Protein AF-A0A9P6B4P7-F1 (afdb_monomer_lite)

InterPro domains:
  IPR049326 Rhodopsin domain, fungi [PF20684] (3-136)
  IPR052337 Satratoxin biosynthesis SC1 cluster protein 4-like [PTHR33048] (4-142)

Foldseek 3Di:
DVVVVVVVLVVVVVVVVVVLVVLQCCQCVVDVPLVPDPFNDRCPDPVSVVVVLVVLVVSLVCVLVVCVVVCVPDPDDPLVVLLSVLSSQLSVVLSVLSVVLVVCCVPPTDPSNVVSVVVSVVSNVCSVCRSVVVSVVVVV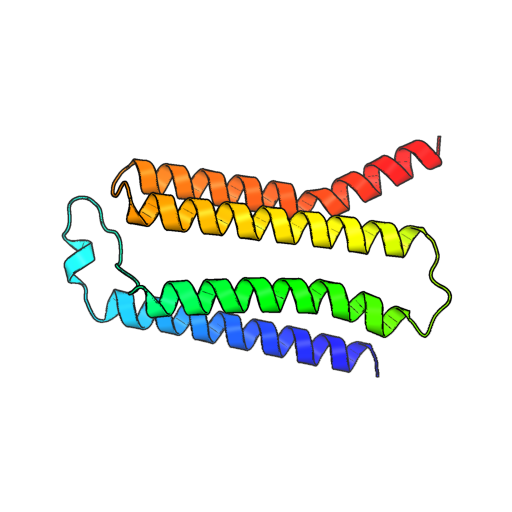VVVD

Sequence (144 aa):
ATRNFIRCIAAFFIVIMCVLLAQKVWVCEGNTAWKLEPSPTCHLGLQVAVTELVTDIVSDTILVLLPIFFLWGSRLRAGQKRRVYAIFSASCITTIVSIVQDWLILAAGGLREVTASMVEVSVSVIVANLPFLVSTVYRFFRKN

pLDDT: mean 72.01, std 8.17, range [47.0, 88.0]

Structure (mmCIF, N/CA/C/O backbone):
data_AF-A0A9P6B4P7-F1
#
_entry.id   AF-A0A9P6B4P7-F1
#
loop_
_atom_site.group_PDB
_atom_site.id
_atom_site.type_symbol
_atom_site.label_atom_id
_atom_site.label_alt_id
_atom_site.label_comp_id
_atom_site.label_asym_id
_atom_site.label_entity_id
_atom_site.label_seq_id
_atom_site.pdbx_PDB_ins_code
_atom_site.Cartn_x
_atom_site.Cartn_y
_atom_site.Cartn_z
_atom_site.occupancy
_atom_site.B_iso_or_equiv
_atom_site.auth_seq_id
_atom_site.auth_comp_id
_atom_site.auth_asym_id
_atom_site.a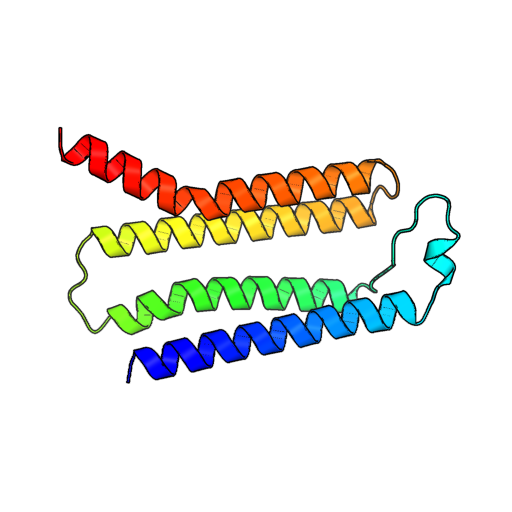uth_atom_id
_atom_site.pdbx_PDB_model_num
ATOM 1 N N . ALA A 1 1 ? -22.782 -15.906 9.188 1.00 53.97 1 ALA A N 1
ATOM 2 C CA . ALA A 1 1 ? -22.587 -15.168 7.921 1.00 53.97 1 ALA A CA 1
ATOM 3 C C . ALA A 1 1 ? -21.235 -14.440 7.864 1.00 53.97 1 ALA A C 1
ATOM 5 O O . ALA A 1 1 ? -20.457 -14.696 6.955 1.00 53.97 1 ALA A O 1
ATOM 6 N N . THR A 1 2 ? -20.897 -13.618 8.863 1.00 63.41 2 THR A N 1
ATOM 7 C CA . THR A 1 2 ? -19.726 -12.713 8.863 1.00 63.41 2 THR A CA 1
ATOM 8 C C . THR A 1 2 ? -18.368 -13.374 8.600 1.00 63.41 2 THR A C 1
ATOM 10 O O . THR A 1 2 ? -17.585 -12.873 7.803 1.00 63.41 2 THR A O 1
ATOM 13 N N . ARG A 1 3 ? -18.078 -14.524 9.228 1.00 70.44 3 ARG A N 1
ATOM 14 C CA . ARG A 1 3 ? -16.778 -15.213 9.073 1.00 70.44 3 ARG A CA 1
ATOM 15 C C . ARG A 1 3 ? -16.563 -15.803 7.677 1.00 70.44 3 ARG A C 1
ATOM 17 O O . ARG A 1 3 ? -15.430 -15.827 7.209 1.00 70.44 3 ARG A O 1
ATOM 24 N N . ASN A 1 4 ? -17.627 -16.273 7.027 1.00 76.12 4 ASN A N 1
ATOM 25 C CA . ASN A 1 4 ? -17.535 -16.860 5.689 1.00 76.12 4 ASN A CA 1
ATOM 26 C C . ASN A 1 4 ? -17.349 -15.764 4.635 1.00 76.12 4 ASN A C 1
ATOM 28 O O . ASN A 1 4 ? -16.519 -15.916 3.752 1.00 76.12 4 ASN A O 1
ATOM 32 N N . PHE A 1 5 ? -18.027 -14.626 4.798 1.00 75.44 5 PHE A N 1
ATOM 33 C CA . PHE A 1 5 ? -17.872 -13.466 3.920 1.00 75.44 5 PHE A CA 1
ATOM 34 C C . PHE A 1 5 ? -16.447 -12.889 3.951 1.00 75.44 5 PHE A C 1
ATOM 36 O O . PHE A 1 5 ? -15.833 -12.710 2.904 1.00 75.44 5 PHE A O 1
ATOM 43 N N . ILE A 1 6 ? -15.875 -12.702 5.148 1.00 76.56 6 ILE A N 1
ATOM 44 C CA . ILE A 1 6 ? -14.482 -12.242 5.299 1.00 76.56 6 ILE A CA 1
ATOM 45 C C . ILE A 1 6 ? -13.501 -13.241 4.671 1.00 76.56 6 ILE A C 1
ATOM 47 O O . ILE A 1 6 ? -12.543 -12.830 4.025 1.00 76.56 6 ILE A O 1
ATOM 51 N N . ARG A 1 7 ? -13.748 -14.553 4.811 1.00 78.44 7 ARG A N 1
ATOM 52 C CA . ARG A 1 7 ? -12.937 -15.585 4.146 1.00 78.44 7 ARG A CA 1
ATOM 53 C C . ARG A 1 7 ? -13.028 -15.516 2.625 1.00 78.44 7 ARG A C 1
ATOM 55 O O . ARG A 1 7 ? -11.997 -15.649 1.983 1.00 78.44 7 ARG A O 1
ATOM 62 N N . CYS A 1 8 ? -14.214 -15.299 2.058 1.00 83.50 8 CYS A N 1
ATOM 63 C CA . CYS A 1 8 ? -14.379 -15.147 0.611 1.00 83.50 8 CYS A CA 1
ATOM 64 C C . CYS A 1 8 ? -13.614 -13.931 0.082 1.00 83.50 8 CYS A C 1
ATOM 66 O O . CYS A 1 8 ? -12.927 -14.041 -0.925 1.00 83.50 8 CYS A O 1
ATOM 68 N N . ILE A 1 9 ? -13.677 -12.800 0.786 1.00 80.69 9 ILE A N 1
ATOM 69 C CA . ILE A 1 9 ? -12.935 -11.589 0.415 1.00 80.69 9 ILE A CA 1
ATOM 70 C C . ILE A 1 9 ? -11.427 -11.809 0.532 1.00 80.69 9 ILE A C 1
ATOM 72 O O . ILE A 1 9 ? -10.689 -11.474 -0.385 1.00 80.69 9 ILE A O 1
ATOM 76 N N . ALA A 1 10 ? -10.966 -12.418 1.626 1.00 79.81 10 ALA A N 1
ATOM 77 C CA . ALA A 1 10 ? -9.553 -12.743 1.794 1.00 79.81 10 ALA A CA 1
ATOM 78 C C . ALA A 1 10 ? -9.060 -13.696 0.693 1.00 79.81 10 ALA A C 1
ATOM 80 O O . ALA A 1 10 ? -7.994 -13.479 0.129 1.00 79.81 10 ALA A O 1
ATOM 81 N N . ALA A 1 11 ? -9.848 -14.718 0.345 1.00 85.69 11 ALA A N 1
ATOM 82 C CA . ALA A 1 11 ? -9.527 -15.629 -0.748 1.00 85.69 11 ALA A CA 1
ATOM 83 C C . ALA A 1 11 ? -9.475 -14.901 -2.100 1.00 85.69 11 ALA A C 1
ATOM 85 O O . ALA A 1 11 ? -8.550 -15.126 -2.869 1.00 85.69 11 ALA A O 1
ATOM 86 N N . PHE A 1 12 ? -10.420 -13.996 -2.366 1.00 85.50 12 PHE A N 1
ATOM 87 C CA . PHE A 1 12 ? -10.427 -13.174 -3.575 1.00 85.50 12 PHE A CA 1
ATOM 88 C C . PHE A 1 12 ? -9.172 -12.298 -3.683 1.00 85.50 12 PHE A C 1
ATOM 90 O O . PHE A 1 12 ? -8.525 -12.287 -4.727 1.00 85.50 12 PHE A O 1
ATOM 97 N N . PHE A 1 13 ? -8.768 -11.647 -2.589 1.00 79.94 13 PHE A N 1
ATOM 98 C CA . PHE A 1 13 ? -7.519 -10.884 -2.533 1.00 79.94 13 PHE A CA 1
ATOM 99 C C . PHE A 1 13 ? -6.288 -11.745 -2.797 1.00 79.94 13 PHE A C 1
ATOM 101 O O . PHE A 1 13 ? -5.438 -11.364 -3.595 1.00 79.94 13 PHE A O 1
ATOM 108 N N . ILE A 1 14 ? -6.205 -12.920 -2.168 1.00 83.44 14 ILE A N 1
ATOM 109 C CA . ILE A 1 14 ? -5.094 -13.854 -2.385 1.00 83.44 14 ILE A CA 1
ATOM 110 C C . ILE A 1 14 ? -5.028 -14.273 -3.857 1.00 83.44 14 ILE A C 1
ATOM 112 O O . ILE A 1 14 ? -3.947 -14.281 -4.437 1.00 83.44 14 ILE A O 1
ATOM 116 N N . VAL A 1 15 ? -6.170 -14.569 -4.481 1.00 88.00 15 VAL A N 1
ATOM 117 C CA . VAL A 1 15 ? -6.222 -14.935 -5.903 1.00 88.00 15 VAL A CA 1
ATOM 118 C C . VAL A 1 15 ? -5.731 -13.788 -6.786 1.00 88.00 15 VAL A C 1
ATOM 120 O O . VAL A 1 15 ? -4.886 -14.024 -7.645 1.00 88.00 15 VAL A O 1
ATOM 123 N N . ILE A 1 16 ? -6.197 -12.554 -6.559 1.00 83.38 16 ILE A N 1
ATOM 124 C CA . ILE A 1 16 ? -5.729 -11.375 -7.307 1.00 83.38 16 ILE A CA 1
ATOM 125 C C . ILE A 1 16 ? -4.215 -11.205 -7.167 1.00 83.38 16 ILE A C 1
ATOM 127 O O . ILE A 1 16 ? -3.525 -11.029 -8.168 1.00 83.38 16 ILE A O 1
ATOM 131 N N . MET A 1 17 ? -3.689 -11.321 -5.947 1.00 81.75 17 MET A N 1
ATOM 132 C CA . MET A 1 17 ? -2.253 -11.218 -5.678 1.00 81.75 17 MET A CA 1
ATOM 133 C C . MET A 1 17 ? -1.458 -12.286 -6.432 1.00 81.75 17 MET A C 1
ATOM 135 O O . MET A 1 17 ? -0.460 -11.976 -7.079 1.00 81.75 17 MET A O 1
ATOM 139 N N . CYS A 1 18 ? -1.917 -13.540 -6.409 1.00 85.38 18 CYS A N 1
ATOM 140 C CA . CYS A 1 18 ? -1.281 -14.621 -7.157 1.00 85.38 18 CYS A CA 1
ATOM 141 C C . CYS A 1 18 ? -1.296 -14.369 -8.671 1.00 85.38 18 CYS A C 1
ATOM 143 O O . CYS A 1 18 ? -0.298 -14.640 -9.334 1.00 85.38 18 CYS A O 1
ATOM 145 N N . VAL A 1 19 ? -2.395 -13.840 -9.217 1.00 86.31 19 VAL A N 1
ATOM 146 C CA . VAL A 1 19 ? -2.504 -13.514 -10.648 1.00 86.31 19 VAL A CA 1
ATOM 147 C C . VAL A 1 19 ? -1.546 -12.386 -11.031 1.00 86.31 19 VAL A C 1
ATOM 149 O O . VAL A 1 19 ? -0.820 -12.531 -12.012 1.00 86.31 19 VAL A O 1
ATOM 152 N N . LEU A 1 20 ? -1.487 -11.304 -10.249 1.00 79.50 20 LEU A N 1
ATOM 153 C CA . LEU A 1 20 ? -0.574 -10.183 -10.500 1.00 79.50 20 LEU A CA 1
ATOM 154 C C . LEU A 1 20 ? 0.893 -10.628 -10.434 1.00 79.50 20 LEU A C 1
ATOM 156 O O . LEU A 1 20 ? 1.675 -10.318 -11.332 1.00 79.50 20 LEU A O 1
ATOM 160 N N . LEU A 1 21 ? 1.257 -11.426 -9.426 1.00 80.31 21 LEU A N 1
ATOM 161 C CA . LEU A 1 21 ? 2.598 -12.007 -9.315 1.00 80.31 21 LEU A CA 1
ATOM 162 C C . LEU A 1 21 ? 2.929 -12.906 -10.508 1.00 80.31 21 LEU A C 1
ATOM 164 O O . LEU A 1 21 ? 4.015 -12.799 -11.075 1.00 80.31 21 LEU A O 1
ATOM 168 N N . ALA A 1 22 ? 1.993 -13.762 -10.921 1.00 84.38 22 ALA A N 1
ATOM 169 C CA . ALA A 1 22 ? 2.180 -14.621 -12.083 1.00 84.38 22 ALA A CA 1
ATOM 170 C C . ALA A 1 22 ? 2.380 -13.800 -13.366 1.00 84.38 22 ALA A C 1
ATOM 172 O O . ALA A 1 22 ? 3.250 -14.140 -14.162 1.00 84.38 22 ALA A O 1
ATOM 173 N N . GLN A 1 23 ? 1.645 -12.697 -13.548 1.00 81.94 23 GLN A N 1
ATOM 174 C CA . GLN A 1 23 ? 1.838 -11.780 -14.676 1.00 81.94 23 GLN A CA 1
ATOM 175 C C . GLN A 1 23 ? 3.220 -11.118 -14.651 1.00 81.94 23 GLN A C 1
ATOM 177 O O . GLN A 1 23 ? 3.889 -11.097 -15.684 1.00 81.94 23 GLN A O 1
ATOM 182 N N . LYS A 1 24 ? 3.683 -10.637 -13.486 1.00 76.19 24 LYS A N 1
ATOM 183 C CA . LYS A 1 24 ? 5.036 -10.070 -13.337 1.00 76.19 24 LYS A CA 1
ATOM 184 C C . LYS A 1 24 ? 6.108 -11.081 -13.727 1.00 76.19 24 LYS A C 1
ATOM 186 O O . LYS A 1 24 ? 6.973 -10.784 -14.546 1.00 76.19 24 LYS A O 1
ATOM 191 N N . VAL A 1 25 ? 6.022 -12.288 -13.166 1.00 81.25 25 VAL A N 1
ATOM 192 C CA . VAL A 1 25 ? 6.981 -13.366 -13.434 1.00 81.25 25 VAL A CA 1
ATOM 193 C C . VAL A 1 25 ? 6.939 -13.767 -14.902 1.00 81.25 25 VAL A C 1
ATOM 195 O O . VAL A 1 25 ? 7.991 -13.902 -15.511 1.00 81.25 25 VAL A O 1
ATOM 198 N N . TRP A 1 26 ? 5.752 -13.900 -15.495 1.00 83.12 26 TRP A N 1
ATOM 199 C CA . TRP A 1 26 ? 5.603 -14.272 -16.900 1.00 83.12 26 TRP A CA 1
ATOM 200 C C . TRP A 1 26 ? 6.236 -13.246 -17.844 1.00 83.12 26 TRP A C 1
ATOM 202 O O . TRP A 1 26 ? 6.946 -13.620 -18.773 1.00 83.12 26 TRP A O 1
ATOM 212 N N . VAL A 1 27 ? 6.018 -11.951 -17.597 1.00 78.44 27 VAL A N 1
ATOM 213 C CA . VAL A 1 27 ? 6.603 -10.873 -18.409 1.00 78.44 27 VAL A CA 1
ATOM 214 C C . VAL A 1 27 ? 8.123 -10.808 -18.222 1.00 78.44 27 VAL A C 1
ATOM 216 O O . VAL A 1 27 ? 8.850 -10.703 -19.208 1.00 78.44 27 VAL A O 1
ATOM 219 N N . CYS A 1 28 ? 8.616 -10.930 -16.986 1.00 74.38 28 CYS A N 1
ATOM 220 C CA . CYS A 1 28 ? 10.048 -10.831 -16.702 1.00 74.38 28 CYS A CA 1
ATOM 221 C C . CYS A 1 28 ? 10.852 -12.075 -17.093 1.00 74.38 28 CYS A C 1
ATOM 223 O O . CYS A 1 28 ? 11.974 -11.939 -17.570 1.00 74.38 28 CYS A O 1
ATOM 225 N N . GLU A 1 29 ? 10.330 -13.289 -16.924 1.00 79.50 29 GLU A N 1
ATOM 226 C CA . GLU A 1 29 ? 11.000 -14.496 -17.434 1.00 79.50 29 GLU A CA 1
ATOM 227 C C . GLU A 1 29 ? 10.814 -14.668 -18.944 1.00 79.50 29 GLU A C 1
ATOM 229 O O . GLU A 1 29 ? 11.663 -15.261 -19.603 1.00 79.50 29 GLU A O 1
ATOM 234 N N . GLY A 1 30 ? 9.744 -14.114 -19.520 1.00 75.81 30 GLY A N 1
ATOM 235 C CA . GLY A 1 30 ? 9.495 -14.179 -20.960 1.00 75.81 30 GLY A CA 1
ATOM 236 C C . GLY A 1 30 ? 10.536 -13.436 -21.803 1.00 75.81 30 GLY A C 1
ATOM 237 O O . GLY A 1 30 ? 10.769 -13.809 -22.951 1.00 75.81 30 GLY A O 1
ATOM 238 N N . ASN A 1 31 ? 11.189 -12.412 -21.249 1.00 69.50 31 ASN A N 1
ATOM 239 C CA . ASN A 1 31 ? 12.272 -11.695 -21.910 1.00 69.50 31 ASN A CA 1
ATOM 240 C C . ASN A 1 31 ? 13.460 -11.558 -20.958 1.00 69.50 31 ASN A C 1
ATOM 242 O O . ASN A 1 31 ? 13.474 -10.669 -20.123 1.00 69.50 31 ASN A O 1
ATOM 246 N N . THR A 1 32 ? 14.480 -12.405 -21.082 1.00 76.19 32 THR A N 1
ATOM 247 C CA . THR A 1 32 ? 15.646 -12.384 -20.182 1.00 76.19 32 THR A CA 1
ATOM 248 C C . THR A 1 32 ? 16.668 -11.293 -20.509 1.00 76.19 32 THR A C 1
ATOM 250 O O . THR A 1 32 ? 17.687 -11.211 -19.825 1.00 76.19 32 THR A O 1
ATOM 253 N N . ALA A 1 33 ? 16.436 -10.465 -21.535 1.00 72.00 33 ALA A N 1
ATOM 254 C CA . ALA A 1 33 ? 17.392 -9.446 -21.976 1.00 72.00 33 ALA A CA 1
ATOM 255 C C . ALA A 1 33 ? 17.738 -8.434 -20.869 1.00 72.00 33 ALA A C 1
ATOM 257 O O . ALA A 1 33 ? 18.903 -8.072 -20.731 1.00 72.00 33 ALA A O 1
ATOM 258 N N . TRP A 1 34 ? 16.775 -8.085 -20.006 1.00 68.88 34 TRP A N 1
ATOM 259 C CA . TRP A 1 34 ? 17.003 -7.172 -18.876 1.00 68.88 34 TRP A CA 1
ATOM 260 C C . TRP A 1 34 ? 17.995 -7.725 -17.842 1.00 68.88 34 TRP A C 1
ATOM 262 O O . TRP A 1 34 ? 18.604 -6.954 -17.111 1.00 68.88 34 TRP A O 1
ATOM 272 N N . LYS A 1 35 ? 18.206 -9.050 -17.765 1.00 70.81 35 LYS A N 1
ATOM 273 C CA . LYS A 1 35 ? 19.166 -9.657 -16.819 1.00 70.81 35 LYS A CA 1
ATOM 274 C C . LYS A 1 35 ? 20.626 -9.381 -17.204 1.00 70.81 35 LYS A C 1
ATOM 276 O O . LYS A 1 35 ? 21.513 -9.5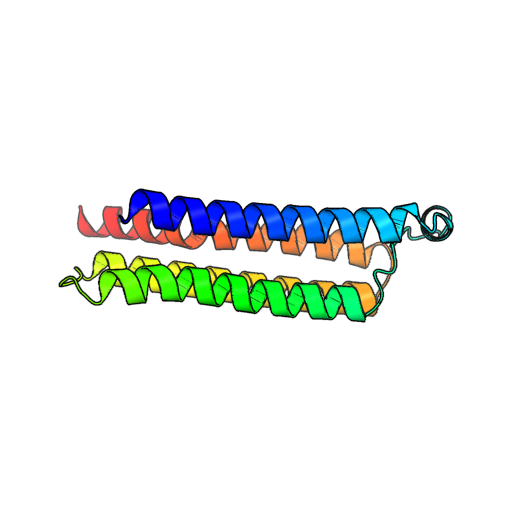74 -16.378 1.00 70.81 35 LYS A O 1
ATOM 281 N N . LEU A 1 36 ? 20.873 -8.986 -18.455 1.00 74.81 36 LEU A N 1
ATOM 282 C CA . LEU A 1 36 ? 22.205 -8.718 -19.006 1.00 74.81 36 LEU A CA 1
ATOM 283 C C . LEU A 1 36 ? 22.581 -7.229 -18.949 1.00 74.81 36 LEU A C 1
ATOM 285 O O . LEU A 1 36 ? 23.736 -6.888 -19.201 1.00 74.81 36 LEU A O 1
ATOM 289 N N . GLU A 1 37 ? 21.635 -6.345 -18.627 1.00 69.94 37 GLU A N 1
ATOM 290 C CA . GLU A 1 37 ? 21.902 -4.916 -18.485 1.00 69.94 37 GLU A CA 1
ATOM 291 C C . GLU A 1 37 ? 22.668 -4.605 -17.187 1.00 69.94 37 GLU A C 1
ATOM 293 O O . GLU A 1 37 ? 22.461 -5.258 -16.162 1.00 69.94 37 GLU A O 1
ATOM 298 N N . PRO A 1 38 ? 23.544 -3.580 -17.196 1.00 59.41 38 PRO A N 1
ATOM 299 C CA . PRO A 1 38 ? 24.317 -3.174 -16.018 1.00 59.41 38 PRO A CA 1
ATOM 300 C C . PRO A 1 38 ? 23.437 -2.748 -14.828 1.00 59.41 38 PRO A C 1
ATOM 302 O O . PRO A 1 38 ? 23.903 -2.742 -13.689 1.00 59.41 38 PRO A O 1
ATOM 305 N N . SER A 1 39 ? 22.164 -2.431 -15.079 1.00 59.09 39 SER A N 1
ATOM 306 C CA . SER A 1 39 ? 21.101 -2.294 -14.083 1.00 59.09 39 SER A CA 1
ATOM 307 C C . SER A 1 39 ? 19.949 -3.244 -14.446 1.00 59.09 39 SER A C 1
ATOM 309 O O . SER A 1 39 ? 19.170 -2.909 -15.338 1.00 59.09 39 SER A O 1
ATOM 311 N N . PRO A 1 40 ? 19.830 -4.423 -13.806 1.00 59.78 40 PRO A N 1
ATOM 312 C CA . PRO A 1 40 ? 18.842 -5.426 -14.188 1.00 59.78 40 PRO A CA 1
ATOM 313 C C . PRO A 1 40 ? 17.454 -5.043 -13.680 1.00 59.78 40 PRO A C 1
ATOM 315 O O . PRO A 1 40 ? 17.071 -5.380 -12.559 1.00 59.78 40 PRO A O 1
ATOM 318 N N . THR A 1 41 ? 16.703 -4.319 -14.504 1.00 63.00 41 THR A N 1
ATOM 319 C CA . THR A 1 41 ? 15.386 -3.791 -14.144 1.00 63.00 41 THR A CA 1
ATOM 320 C C . THR A 1 41 ? 14.389 -4.264 -15.191 1.00 63.00 41 THR A C 1
ATOM 322 O O . THR A 1 41 ? 14.471 -3.961 -16.382 1.00 63.00 41 THR A O 1
ATOM 325 N N . CYS A 1 42 ? 13.479 -5.138 -14.768 1.00 69.56 42 CYS A N 1
ATOM 326 C CA . CYS A 1 42 ? 12.488 -5.692 -15.673 1.00 69.56 42 CYS A CA 1
ATOM 327 C C . CYS A 1 42 ? 11.448 -4.615 -15.999 1.00 69.56 42 CYS A C 1
ATOM 329 O O . CYS A 1 42 ? 10.686 -4.198 -15.126 1.00 69.56 42 CYS A O 1
ATOM 331 N N . HIS A 1 43 ? 11.390 -4.195 -17.263 1.00 65.69 43 HIS A N 1
ATOM 332 C CA . HIS A 1 43 ? 10.354 -3.288 -17.747 1.00 65.69 43 HIS A CA 1
ATOM 333 C C . HIS A 1 43 ? 9.002 -4.010 -17.804 1.00 65.69 43 HIS A C 1
ATOM 335 O O . HIS A 1 43 ? 8.587 -4.560 -18.827 1.00 65.69 43 HIS A O 1
ATOM 341 N N . LEU A 1 44 ? 8.288 -3.984 -16.682 1.00 66.00 44 LEU A N 1
ATOM 342 C CA . LEU A 1 44 ? 6.855 -4.214 -16.655 1.00 66.00 44 LEU A CA 1
ATOM 343 C C . LEU A 1 44 ? 6.197 -3.069 -17.421 1.00 66.00 44 LEU A C 1
ATOM 345 O O . LEU A 1 44 ? 6.144 -1.945 -16.934 1.00 66.00 44 LEU A O 1
ATOM 349 N N . GLY A 1 45 ? 5.756 -3.326 -18.652 1.00 68.50 45 GLY A N 1
ATOM 350 C CA . GLY A 1 45 ? 5.156 -2.294 -19.498 1.00 68.50 45 GLY A CA 1
ATOM 351 C C . GLY A 1 45 ? 4.084 -1.474 -18.765 1.00 68.50 45 GLY A C 1
ATOM 352 O O . GLY A 1 45 ? 3.380 -1.990 -17.897 1.00 68.50 45 GLY A O 1
ATOM 353 N N . LEU A 1 46 ? 3.932 -0.203 -19.157 1.00 68.75 46 LEU A N 1
ATOM 354 C CA . LEU A 1 46 ? 3.066 0.798 -18.510 1.00 68.75 46 LEU A CA 1
ATOM 355 C C . LEU A 1 46 ? 1.655 0.280 -18.165 1.00 68.75 46 LEU A C 1
ATOM 357 O O . LEU A 1 46 ? 1.082 0.650 -17.147 1.00 68.75 46 LEU A O 1
ATOM 361 N N . GLN A 1 47 ? 1.094 -0.604 -18.992 1.00 69.81 47 GLN A N 1
ATOM 362 C CA . GLN A 1 47 ? -0.228 -1.193 -18.769 1.00 69.81 47 GLN A CA 1
ATOM 363 C C . GLN A 1 47 ? -0.308 -2.054 -17.501 1.00 69.81 47 GLN A C 1
ATOM 365 O O . GLN A 1 47 ? -1.327 -2.021 -16.811 1.00 69.81 47 GLN A O 1
ATOM 370 N N . VAL A 1 48 ? 0.746 -2.808 -17.180 1.00 71.56 48 VAL A N 1
ATOM 371 C CA . VAL A 1 48 ? 0.788 -3.654 -15.979 1.00 71.56 48 VAL A CA 1
ATOM 372 C C . VAL A 1 48 ? 0.888 -2.772 -14.737 1.00 71.56 48 VAL A C 1
ATOM 374 O O . VAL A 1 48 ? 0.100 -2.954 -13.816 1.00 71.56 48 VAL A O 1
ATOM 377 N N . ALA A 1 49 ? 1.755 -1.755 -14.769 1.00 70.50 49 ALA A N 1
ATOM 378 C CA . ALA A 1 49 ? 1.910 -0.791 -13.678 1.00 70.50 49 ALA A CA 1
ATOM 379 C C . ALA A 1 49 ? 0.606 -0.026 -13.382 1.00 70.50 49 ALA A C 1
ATOM 381 O O . ALA A 1 49 ? 0.175 0.065 -12.237 1.00 70.50 49 ALA A O 1
ATOM 382 N N . VAL A 1 50 ? -0.093 0.461 -14.416 1.00 74.88 50 VAL A N 1
ATOM 383 C CA . VAL A 1 50 ? -1.386 1.146 -14.236 1.00 74.88 50 VAL A CA 1
ATOM 384 C C . VAL A 1 50 ? -2.445 0.202 -13.661 1.00 74.88 50 VAL A C 1
ATOM 386 O O . VAL A 1 50 ? -3.214 0.598 -12.786 1.00 74.88 50 VAL A O 1
ATOM 389 N N . THR A 1 51 ? -2.496 -1.046 -14.131 1.00 77.69 51 THR A N 1
ATOM 390 C CA . THR A 1 51 ? -3.474 -2.031 -13.639 1.00 77.69 51 THR A CA 1
ATOM 391 C C . THR A 1 51 ? -3.217 -2.383 -12.177 1.00 77.69 51 THR A C 1
ATOM 393 O O . THR A 1 51 ? -4.160 -2.488 -11.392 1.00 77.69 51 THR A O 1
ATOM 396 N N . GLU A 1 52 ? -1.951 -2.529 -11.800 1.00 76.19 52 GLU A N 1
ATOM 397 C CA . GLU A 1 52 ? -1.530 -2.769 -10.424 1.00 76.19 52 GLU A CA 1
ATOM 398 C C . GLU A 1 52 ? -1.903 -1.600 -9.516 1.00 76.19 52 GLU A C 1
ATOM 400 O O . GLU A 1 52 ? -2.583 -1.813 -8.515 1.00 76.19 52 GLU A O 1
ATOM 405 N N . LEU A 1 53 ? -1.594 -0.368 -9.927 1.00 77.50 53 LEU A N 1
ATOM 406 C CA . LEU A 1 53 ? -1.933 0.833 -9.170 1.00 77.50 53 LEU A CA 1
ATOM 407 C C . LEU A 1 53 ? -3.446 0.978 -8.947 1.00 77.50 53 LEU A C 1
ATOM 409 O O . LEU A 1 53 ? -3.902 1.262 -7.840 1.00 77.50 53 LEU A O 1
ATOM 413 N N . VAL A 1 54 ? -4.251 0.772 -9.994 1.00 81.69 54 VAL A N 1
ATOM 414 C CA . VAL A 1 54 ? -5.716 0.836 -9.876 1.00 81.69 54 VAL A CA 1
ATOM 415 C C . VAL A 1 54 ? -6.231 -0.266 -8.951 1.00 81.69 54 VAL A C 1
ATOM 417 O O . VAL A 1 54 ? -7.122 -0.021 -8.136 1.00 81.69 54 VAL A O 1
ATOM 420 N N . THR A 1 55 ? -5.667 -1.471 -9.048 1.00 81.69 55 THR A N 1
ATOM 421 C CA . THR A 1 55 ? -6.059 -2.603 -8.199 1.00 81.69 55 THR A CA 1
ATOM 422 C C . THR A 1 55 ? -5.714 -2.350 -6.733 1.00 81.69 55 THR A C 1
ATOM 424 O O . THR A 1 55 ? -6.526 -2.674 -5.867 1.00 81.69 55 THR A O 1
ATOM 427 N N . ASP A 1 56 ? -4.575 -1.720 -6.451 1.00 79.31 56 ASP A N 1
ATOM 428 C CA . ASP A 1 56 ? -4.145 -1.342 -5.102 1.00 79.31 56 ASP A CA 1
ATOM 429 C C . ASP A 1 56 ? -5.088 -0.304 -4.465 1.00 79.31 56 ASP A C 1
ATOM 431 O O . ASP A 1 56 ? -5.638 -0.524 -3.385 1.00 79.31 56 ASP A O 1
ATOM 435 N N . ILE A 1 57 ? -5.429 0.762 -5.198 1.00 79.69 57 ILE A N 1
ATOM 436 C CA . ILE A 1 57 ? -6.380 1.787 -4.727 1.00 79.69 57 ILE A CA 1
ATOM 437 C C . ILE A 1 57 ? -7.763 1.180 -4.446 1.00 79.69 57 ILE A C 1
ATOM 439 O O . ILE A 1 57 ? -8.407 1.481 -3.431 1.00 79.69 57 ILE A O 1
ATOM 443 N N . VAL A 1 58 ? -8.251 0.325 -5.352 1.00 83.81 58 VAL A N 1
ATOM 444 C CA . VAL A 1 58 ? -9.548 -0.350 -5.193 1.00 83.81 58 VAL A CA 1
ATOM 445 C C . VAL A 1 58 ? -9.509 -1.306 -4.000 1.00 83.81 58 VAL A C 1
ATOM 447 O O . VAL A 1 58 ? -10.456 -1.334 -3.210 1.00 83.81 58 VAL A O 1
ATOM 450 N N . SER A 1 59 ? -8.411 -2.045 -3.836 1.00 80.88 59 SER A N 1
ATOM 451 C CA . SER A 1 59 ? -8.156 -2.942 -2.710 1.00 80.88 59 SER A CA 1
ATOM 452 C C . SER A 1 59 ? -8.267 -2.216 -1.371 1.00 80.88 59 SER A C 1
ATOM 454 O O . SER A 1 59 ? -9.095 -2.585 -0.530 1.00 80.88 59 SER A O 1
ATOM 456 N N . ASP A 1 60 ? -7.500 -1.139 -1.209 1.00 81.12 60 ASP A N 1
ATOM 457 C CA . ASP A 1 60 ? -7.458 -0.329 0.006 1.00 81.12 60 ASP A CA 1
ATOM 458 C C . ASP A 1 60 ? -8.821 0.280 0.335 1.00 81.12 60 ASP A C 1
ATOM 460 O O . ASP A 1 60 ? -9.286 0.253 1.482 1.00 81.12 60 ASP A O 1
ATOM 464 N N . THR A 1 61 ? -9.522 0.758 -0.694 1.00 80.44 61 THR A N 1
ATOM 465 C CA . THR A 1 61 ? -10.873 1.302 -0.548 1.00 80.44 61 THR A CA 1
ATOM 466 C C . THR A 1 61 ? -11.844 0.233 -0.044 1.00 80.44 61 THR A C 1
ATOM 468 O O . THR A 1 61 ? -12.610 0.479 0.891 1.00 80.44 61 THR A O 1
ATOM 471 N N . ILE A 1 62 ? -11.799 -0.979 -0.603 1.00 81.94 62 ILE A N 1
ATOM 472 C CA . ILE A 1 62 ? -12.638 -2.104 -0.171 1.00 81.94 62 ILE A CA 1
ATOM 473 C C . ILE A 1 62 ? -12.308 -2.505 1.274 1.00 81.94 62 ILE A C 1
ATOM 475 O O . ILE A 1 62 ? -13.227 -2.703 2.071 1.00 81.94 62 ILE A O 1
ATOM 479 N N . LEU A 1 63 ? -11.025 -2.565 1.642 1.00 76.31 63 LEU A N 1
ATOM 480 C CA . LEU A 1 63 ? -10.547 -2.899 2.991 1.00 76.31 63 LEU A CA 1
ATOM 481 C C . LEU A 1 63 ? -11.054 -1.922 4.062 1.00 76.31 63 LEU A C 1
ATOM 483 O O . LEU A 1 63 ? -11.295 -2.319 5.205 1.00 76.31 63 LEU A O 1
ATOM 487 N N . VAL A 1 64 ? -11.276 -0.664 3.681 1.00 75.00 64 VAL A N 1
ATOM 488 C CA . VAL A 1 64 ? -11.808 0.393 4.549 1.00 75.00 64 VAL A CA 1
ATOM 489 C C . VAL A 1 64 ? -13.338 0.406 4.552 1.00 75.00 64 VAL A C 1
ATOM 491 O O . VAL A 1 64 ? -13.952 0.497 5.618 1.00 75.00 64 VAL A O 1
ATOM 494 N N . LEU A 1 65 ? -13.977 0.275 3.387 1.00 75.94 65 LEU A N 1
ATOM 495 C CA . LEU A 1 65 ? -15.436 0.309 3.259 1.00 75.94 65 LEU A CA 1
ATOM 496 C C . LEU A 1 65 ? -16.110 -0.937 3.837 1.00 75.94 65 LEU A C 1
ATOM 498 O O . LEU A 1 65 ? -17.187 -0.822 4.416 1.00 75.94 65 LEU A O 1
ATOM 502 N N . LEU A 1 66 ? -15.483 -2.111 3.748 1.00 75.00 66 LEU A N 1
ATOM 503 C CA . LEU A 1 66 ? -16.010 -3.365 4.292 1.00 75.00 66 LEU A CA 1
ATOM 504 C C . LEU A 1 66 ? -16.363 -3.300 5.780 1.00 75.00 66 LEU A C 1
ATOM 506 O O . LEU A 1 66 ? -17.512 -3.589 6.126 1.00 75.00 66 LEU A O 1
ATOM 510 N N . PRO A 1 67 ? -15.437 -2.929 6.686 1.00 69.00 67 PRO A N 1
ATOM 511 C CA . PRO A 1 67 ? -15.776 -2.771 8.087 1.00 69.00 67 PRO A CA 1
ATOM 512 C C . PRO A 1 67 ? -16.781 -1.634 8.283 1.00 69.00 67 PRO A C 1
ATOM 514 O O . PRO A 1 67 ? -17.678 -1.794 9.096 1.00 69.00 67 PRO A O 1
ATOM 517 N N . ILE A 1 68 ? -16.719 -0.523 7.540 1.00 70.62 68 ILE A N 1
ATOM 518 C CA . ILE A 1 68 ? -17.691 0.577 7.690 1.00 70.62 68 ILE A CA 1
ATOM 519 C C . ILE A 1 68 ? -19.114 0.107 7.368 1.00 70.62 68 ILE A C 1
ATOM 521 O O . ILE A 1 68 ? -20.011 0.274 8.192 1.00 70.62 68 ILE A O 1
ATOM 525 N N . PHE A 1 69 ? -19.310 -0.520 6.208 1.00 71.44 69 PHE A N 1
ATOM 526 C CA . PHE A 1 69 ? -20.598 -1.029 5.747 1.00 71.44 69 PHE A CA 1
ATOM 527 C C . PHE A 1 69 ? -21.130 -2.118 6.679 1.00 71.44 69 PHE A C 1
ATOM 529 O O . PHE A 1 69 ? -22.280 -2.068 7.112 1.00 71.44 69 PHE A O 1
ATOM 536 N N . PHE A 1 70 ? -20.268 -3.065 7.064 1.00 64.3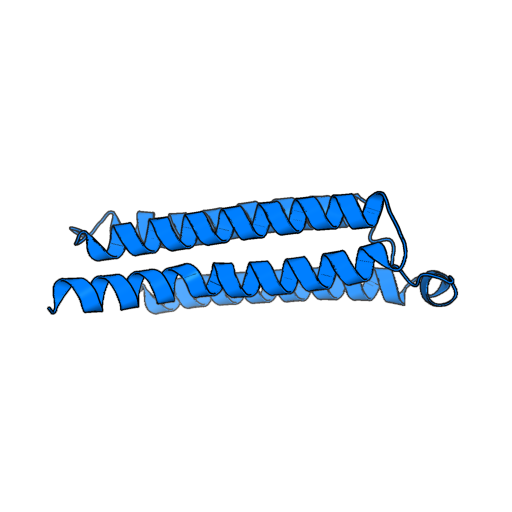1 70 PHE A N 1
ATOM 537 C CA . PHE A 1 70 ? -20.648 -4.146 7.969 1.00 64.31 70 PHE A CA 1
ATOM 538 C C . PHE A 1 70 ? -21.012 -3.631 9.367 1.00 64.31 70 PHE A C 1
ATOM 540 O O . PHE A 1 70 ? -21.889 -4.176 10.038 1.00 64.31 70 PHE A O 1
ATOM 547 N N . LEU A 1 71 ? -20.357 -2.561 9.816 1.00 65.50 71 LEU A N 1
ATOM 548 C CA . LEU A 1 71 ? -20.605 -1.981 11.124 1.00 65.50 71 LEU A CA 1
ATOM 549 C C . LEU A 1 71 ? -21.734 -0.939 11.124 1.00 65.50 71 LEU A C 1
ATOM 551 O O . LEU A 1 71 ? -22.201 -0.599 12.210 1.00 65.50 71 LEU A O 1
ATOM 555 N N . TRP A 1 72 ? -22.219 -0.473 9.967 1.00 62.78 72 TRP A N 1
ATOM 556 C CA . TRP A 1 72 ? -23.300 0.521 9.862 1.00 62.78 72 TRP A CA 1
ATOM 557 C C . TRP A 1 72 ? -24.636 0.022 10.445 1.00 62.78 72 TRP A C 1
ATOM 559 O O . TRP A 1 72 ? -25.441 0.821 10.916 1.00 62.78 72 TRP A O 1
ATOM 569 N N . GLY A 1 73 ? -24.825 -1.300 10.530 1.00 58.69 73 GLY A N 1
ATOM 570 C CA . GLY A 1 73 ? -25.948 -1.933 11.235 1.00 58.69 73 GLY A CA 1
ATOM 571 C C . GLY A 1 73 ? -25.778 -2.071 12.759 1.00 58.69 73 GLY A C 1
ATOM 572 O O . GLY A 1 73 ? -26.691 -2.540 13.433 1.00 58.69 73 GLY A O 1
ATOM 573 N N . SER A 1 74 ? -24.633 -1.683 13.335 1.00 56.31 74 SER A N 1
ATOM 574 C CA . SER A 1 74 ? -24.325 -1.838 14.766 1.00 56.31 74 SER A CA 1
ATOM 575 C C . SER A 1 74 ? -23.903 -0.502 15.397 1.00 56.31 74 SER A C 1
ATOM 577 O O . SER A 1 74 ? -23.110 0.241 14.824 1.00 56.31 74 SER A O 1
ATOM 579 N N . ARG A 1 75 ? -24.408 -0.159 16.595 1.00 55.09 75 ARG A N 1
ATOM 580 C CA . ARG A 1 75 ? -24.007 1.067 17.324 1.00 55.09 75 ARG A CA 1
ATOM 581 C C . ARG A 1 75 ? -22.531 0.991 17.743 1.00 55.09 75 ARG A C 1
ATOM 583 O O . ARG A 1 75 ? -22.185 0.537 18.830 1.00 55.09 75 ARG A O 1
ATOM 590 N N . LEU A 1 76 ? -21.656 1.440 16.855 1.00 57.09 76 LEU A N 1
ATOM 591 C CA . LEU A 1 76 ? -20.205 1.398 16.980 1.00 57.09 76 LEU A CA 1
ATOM 592 C C . LEU A 1 76 ? -19.653 2.249 18.133 1.00 57.09 76 LEU A C 1
ATOM 594 O O . LEU A 1 76 ? -19.806 3.472 18.153 1.00 57.09 76 LEU A O 1
ATOM 598 N N . ARG A 1 77 ? -18.893 1.621 19.042 1.00 59.41 77 ARG A N 1
ATOM 599 C CA . ARG A 1 77 ? -18.053 2.316 20.038 1.00 59.41 77 ARG A CA 1
ATOM 600 C C . ARG A 1 77 ? -16.916 3.077 19.341 1.00 59.41 77 ARG A C 1
ATOM 602 O O . ARG A 1 77 ? -16.280 2.556 18.426 1.00 59.41 77 ARG A O 1
ATOM 609 N N . ALA A 1 78 ? -16.583 4.269 19.848 1.00 59.62 78 ALA A N 1
ATOM 610 C CA . ALA A 1 78 ? -15.553 5.176 19.312 1.00 59.62 78 ALA A CA 1
ATOM 611 C C . ALA A 1 78 ? -14.184 4.519 19.005 1.00 59.62 78 ALA A C 1
ATOM 613 O O . ALA A 1 78 ? -13.458 4.974 18.124 1.00 59.62 78 ALA A O 1
ATOM 614 N N . GLY A 1 79 ? -13.843 3.414 19.680 1.00 59.75 79 GLY A N 1
ATOM 615 C CA . GLY A 1 79 ? -12.607 2.663 19.443 1.00 59.75 79 GLY A CA 1
ATOM 616 C C . GLY A 1 79 ? -12.515 1.970 18.076 1.00 59.75 79 GLY A C 1
ATOM 617 O O . GLY A 1 79 ? -11.413 1.840 17.552 1.00 59.75 79 GLY A O 1
ATOM 618 N N . GLN A 1 80 ? -13.633 1.554 17.470 1.00 63.84 80 GLN A N 1
ATOM 619 C CA . GLN A 1 80 ? -13.613 0.948 16.130 1.00 63.84 80 GLN A CA 1
ATOM 620 C C . GLN A 1 80 ? -13.467 2.006 15.031 1.00 63.84 80 GLN A C 1
ATOM 622 O O . GLN A 1 80 ? -12.704 1.788 14.096 1.00 63.84 80 GLN A O 1
ATOM 627 N N . LYS A 1 81 ? -14.080 3.188 15.199 1.00 65.25 81 LYS A N 1
ATOM 628 C CA . LYS A 1 81 ? -13.893 4.328 14.283 1.00 65.25 81 LYS A CA 1
ATOM 629 C C . LYS A 1 81 ? -12.417 4.720 14.172 1.00 65.25 81 LYS A C 1
ATOM 631 O O . LYS A 1 81 ? -11.902 4.892 13.077 1.00 65.25 81 LYS A O 1
ATOM 636 N N . ARG A 1 82 ? -11.702 4.766 15.301 1.00 64.94 82 ARG A N 1
ATOM 637 C CA . ARG A 1 82 ? -10.273 5.119 15.326 1.00 64.94 82 ARG A CA 1
ATOM 638 C C . ARG A 1 82 ? -9.376 4.107 14.606 1.00 64.94 82 ARG A C 1
ATOM 640 O O . ARG A 1 82 ? -8.384 4.503 14.010 1.00 64.94 82 ARG A O 1
ATOM 647 N N . ARG A 1 83 ? -9.725 2.816 14.643 1.00 67.31 83 ARG A N 1
ATOM 648 C CA . ARG A 1 83 ? -8.990 1.772 13.909 1.00 67.31 83 ARG A CA 1
ATOM 649 C C . ARG A 1 83 ? -9.193 1.890 12.402 1.00 67.31 83 ARG A C 1
ATOM 651 O O . ARG A 1 83 ? -8.226 1.751 11.672 1.00 67.31 83 ARG A O 1
ATOM 658 N N . VAL A 1 84 ? -10.412 2.201 11.963 1.00 69.25 84 VAL A N 1
ATOM 659 C CA . VAL A 1 84 ? -10.717 2.440 10.544 1.00 69.25 84 VAL A CA 1
ATOM 660 C C . VAL A 1 84 ? -9.933 3.642 10.015 1.00 69.25 84 VAL A C 1
ATOM 662 O O . VAL A 1 84 ? -9.287 3.521 8.984 1.00 69.25 84 VAL A O 1
ATOM 665 N N . TYR A 1 85 ? -9.903 4.761 10.750 1.00 68.12 85 TYR A N 1
ATOM 666 C CA . TYR A 1 85 ? -9.103 5.926 10.348 1.00 68.12 85 TYR A CA 1
ATOM 667 C C . TYR A 1 85 ? -7.604 5.628 10.286 1.00 68.12 85 TYR A C 1
ATOM 669 O O . TYR A 1 85 ? -6.943 6.084 9.363 1.00 68.12 85 TYR A O 1
ATOM 677 N N . ALA A 1 86 ? -7.076 4.850 11.235 1.00 70.81 86 ALA A N 1
ATOM 678 C CA . ALA A 1 86 ? -5.663 4.483 11.237 1.00 70.81 86 ALA A CA 1
ATOM 679 C C . ALA A 1 86 ? -5.297 3.569 10.055 1.00 70.81 86 ALA A C 1
ATOM 681 O O . ALA A 1 86 ? -4.258 3.770 9.434 1.00 70.81 86 ALA A O 1
ATOM 682 N N . ILE A 1 87 ? -6.153 2.595 9.727 1.00 76.62 87 ILE A N 1
ATOM 683 C CA . ILE A 1 87 ? -5.954 1.714 8.567 1.00 76.62 87 ILE A CA 1
ATOM 684 C C . ILE A 1 87 ? -6.054 2.522 7.270 1.00 76.62 87 ILE A C 1
ATOM 686 O O . ILE A 1 87 ? -5.171 2.411 6.437 1.00 76.62 87 ILE A O 1
ATOM 690 N N . PHE A 1 88 ? -7.046 3.407 7.141 1.00 72.50 88 PHE A N 1
ATOM 691 C CA . PHE A 1 88 ? -7.176 4.289 5.978 1.00 72.50 88 PHE A CA 1
ATOM 692 C C . PHE A 1 88 ? -5.953 5.199 5.796 1.00 72.50 88 PHE A C 1
ATOM 694 O O . PHE A 1 88 ? -5.421 5.300 4.697 1.00 72.50 88 PHE A O 1
ATOM 701 N N . SER A 1 89 ? -5.458 5.823 6.873 1.00 72.19 89 SER A N 1
ATOM 702 C CA . SER A 1 89 ? -4.235 6.630 6.793 1.00 72.19 89 SER A CA 1
ATOM 703 C C . SER A 1 89 ? -3.019 5.793 6.413 1.00 72.19 89 SER A C 1
ATOM 705 O O . SER A 1 89 ? -2.153 6.280 5.697 1.00 72.19 89 SER A O 1
ATOM 707 N N . ALA A 1 90 ? -2.961 4.545 6.883 1.00 77.31 90 ALA A N 1
ATOM 708 C CA . ALA A 1 90 ? -1.859 3.659 6.576 1.00 77.31 90 ALA A CA 1
ATOM 709 C C . ALA A 1 90 ? -1.874 3.245 5.098 1.00 77.31 90 ALA A C 1
ATOM 711 O O . ALA A 1 90 ? -0.894 3.472 4.396 1.00 77.31 90 ALA A O 1
ATOM 712 N N . SER A 1 91 ? -3.008 2.755 4.603 1.00 75.50 91 SER A N 1
ATOM 713 C CA . SER A 1 91 ? -3.227 2.442 3.188 1.00 75.50 91 SER A CA 1
ATOM 714 C C . SER A 1 91 ? -2.853 3.617 2.277 1.00 75.50 91 SER A C 1
ATOM 716 O O . SER A 1 91 ? -1.942 3.480 1.474 1.00 75.50 91 SER A O 1
ATOM 718 N N . CYS A 1 92 ? -3.393 4.823 2.509 1.00 73.06 92 CYS A N 1
ATOM 719 C CA . CYS A 1 92 ? -3.077 6.001 1.686 1.00 73.06 92 CYS A CA 1
ATOM 720 C C . CYS A 1 92 ? -1.581 6.354 1.642 1.00 73.06 92 CYS A C 1
ATOM 722 O O . CYS A 1 92 ? -1.076 6.756 0.597 1.00 73.06 92 CYS A O 1
ATOM 724 N N . ILE A 1 93 ? -0.864 6.245 2.768 1.00 73.50 93 ILE A N 1
ATOM 725 C CA . ILE A 1 93 ? 0.585 6.495 2.786 1.00 73.50 93 ILE A CA 1
ATOM 726 C C . ILE A 1 93 ? 1.309 5.411 1.985 1.00 73.50 93 ILE A C 1
ATOM 728 O O . ILE A 1 93 ? 2.215 5.736 1.227 1.00 73.50 93 ILE A O 1
ATOM 732 N N . THR A 1 94 ? 0.889 4.154 2.122 1.00 74.81 94 THR A N 1
ATOM 733 C CA . THR A 1 94 ? 1.467 3.020 1.387 1.00 74.81 94 THR A CA 1
ATOM 734 C C . THR A 1 94 ? 1.296 3.222 -0.120 1.00 74.81 94 THR A C 1
ATOM 736 O O . THR A 1 94 ? 2.290 3.224 -0.837 1.00 74.81 94 THR A O 1
ATOM 739 N N . THR A 1 95 ? 0.089 3.572 -0.579 1.00 76.69 95 THR A N 1
ATOM 740 C CA . THR A 1 95 ? -0.182 3.880 -1.992 1.00 76.69 95 THR A CA 1
ATOM 741 C C . THR A 1 95 ? 0.681 5.036 -2.513 1.00 76.69 95 THR A C 1
ATOM 743 O O . THR A 1 95 ? 1.236 4.960 -3.606 1.00 76.69 95 THR A O 1
ATOM 746 N N . ILE A 1 96 ? 0.823 6.129 -1.747 1.00 73.44 96 ILE A N 1
ATOM 747 C CA . ILE A 1 96 ? 1.648 7.285 -2.151 1.00 73.44 96 ILE A CA 1
ATOM 748 C C . ILE A 1 96 ? 3.114 6.878 -2.301 1.00 73.44 96 ILE A C 1
ATOM 750 O O . ILE A 1 96 ? 3.773 7.294 -3.252 1.00 73.44 96 ILE A O 1
ATOM 754 N N . VAL A 1 97 ? 3.627 6.086 -1.364 1.00 70.44 97 VAL A N 1
ATOM 755 C CA . VAL A 1 97 ? 5.016 5.626 -1.378 1.00 70.44 97 VAL A CA 1
ATOM 756 C C . VAL A 1 97 ? 5.257 4.712 -2.581 1.00 70.44 97 VAL A C 1
ATOM 758 O O . VAL A 1 97 ? 6.252 4.914 -3.276 1.00 70.44 97 VAL A O 1
ATOM 761 N N . SER A 1 98 ? 4.321 3.812 -2.894 1.00 71.44 98 SER A N 1
ATOM 762 C CA . SER A 1 98 ? 4.397 2.960 -4.086 1.00 71.44 98 SER A CA 1
ATOM 763 C C . SER A 1 98 ? 4.354 3.754 -5.388 1.00 71.44 98 SER A C 1
ATOM 765 O O . SER A 1 98 ? 5.194 3.545 -6.259 1.00 71.44 98 SER A O 1
ATOM 767 N N . ILE A 1 99 ? 3.480 4.762 -5.495 1.00 69.06 99 ILE A N 1
ATOM 768 C CA . ILE A 1 99 ? 3.450 5.666 -6.657 1.00 69.06 99 ILE A CA 1
ATOM 769 C C . ILE A 1 99 ? 4.791 6.394 -6.820 1.00 69.06 99 ILE A C 1
ATOM 771 O O . ILE A 1 99 ? 5.334 6.466 -7.920 1.00 69.06 99 ILE A O 1
ATOM 775 N N . VAL A 1 100 ? 5.332 6.961 -5.737 1.00 70.12 100 VAL A N 1
ATOM 776 C CA . VAL A 1 100 ? 6.608 7.696 -5.771 1.00 70.12 100 VAL A CA 1
ATOM 777 C C . VAL A 1 100 ? 7.755 6.782 -6.184 1.00 70.12 100 VAL A C 1
ATOM 779 O O . VAL A 1 100 ? 8.638 7.208 -6.931 1.00 70.12 100 VAL A O 1
ATOM 782 N N . GLN A 1 101 ? 7.739 5.533 -5.727 1.00 66.88 101 GLN A N 1
ATOM 783 C CA . GLN A 1 101 ? 8.733 4.559 -6.125 1.00 66.88 101 GLN A CA 1
ATOM 784 C C . GLN A 1 101 ? 8.626 4.179 -7.601 1.00 66.88 101 GLN A C 1
ATOM 786 O O . GLN A 1 101 ? 9.651 4.208 -8.277 1.00 66.88 101 GLN A O 1
ATOM 791 N N . ASP A 1 102 ? 7.433 3.887 -8.116 1.00 65.44 102 ASP A N 1
ATOM 792 C CA . ASP A 1 102 ? 7.232 3.577 -9.538 1.00 65.44 102 ASP A CA 1
ATOM 793 C C . ASP A 1 102 ? 7.706 4.723 -10.439 1.00 65.44 102 ASP A C 1
ATOM 795 O O . ASP A 1 102 ? 8.385 4.504 -11.445 1.00 65.44 102 ASP A O 1
ATOM 799 N N . TRP A 1 103 ? 7.440 5.971 -10.041 1.00 65.12 103 TRP A N 1
ATOM 800 C CA . TRP A 1 103 ? 7.971 7.144 -10.737 1.00 65.12 103 TRP A CA 1
ATOM 801 C C . TRP A 1 103 ? 9.497 7.220 -10.695 1.00 65.12 103 TRP A C 1
ATOM 803 O O . TRP A 1 103 ? 10.124 7.603 -11.683 1.00 65.12 103 TRP A O 1
ATOM 813 N N . LEU A 1 104 ? 10.108 6.879 -9.561 1.00 62.09 104 LEU A N 1
ATOM 814 C CA . LEU A 1 104 ? 11.556 6.937 -9.390 1.00 62.09 104 LEU A CA 1
ATOM 815 C C . LEU A 1 104 ? 12.273 5.800 -10.138 1.00 62.09 104 LEU A C 1
ATOM 817 O O . LEU A 1 104 ? 13.344 6.042 -10.695 1.00 62.09 104 LEU A O 1
ATOM 821 N N . ILE A 1 105 ? 11.659 4.613 -10.210 1.00 64.31 105 ILE A N 1
ATOM 822 C CA . ILE A 1 105 ? 12.079 3.488 -11.059 1.00 64.31 105 ILE A CA 1
ATOM 823 C C . ILE A 1 105 ? 12.078 3.930 -12.529 1.00 64.31 105 ILE A C 1
ATOM 825 O O . ILE A 1 105 ? 13.083 3.791 -13.223 1.00 64.31 105 ILE A O 1
ATOM 829 N N . LEU A 1 106 ? 10.983 4.550 -12.984 1.00 61.00 106 LEU A N 1
ATOM 830 C CA . LEU A 1 106 ? 10.834 4.991 -14.373 1.00 61.00 106 LEU A CA 1
ATOM 831 C C . LEU A 1 106 ? 11.808 6.123 -14.755 1.00 61.00 106 LEU A C 1
ATOM 833 O O . LEU A 1 106 ? 12.233 6.212 -15.905 1.00 61.00 106 LEU A O 1
ATOM 837 N N . ALA A 1 107 ? 12.159 7.002 -13.810 1.00 57.62 107 ALA A N 1
ATOM 838 C CA . ALA A 1 107 ? 12.938 8.209 -14.086 1.00 57.62 107 ALA A CA 1
ATOM 839 C C . ALA A 1 107 ? 14.459 8.073 -13.887 1.00 57.62 107 ALA A C 1
ATOM 841 O O . ALA A 1 107 ? 15.205 8.884 -14.4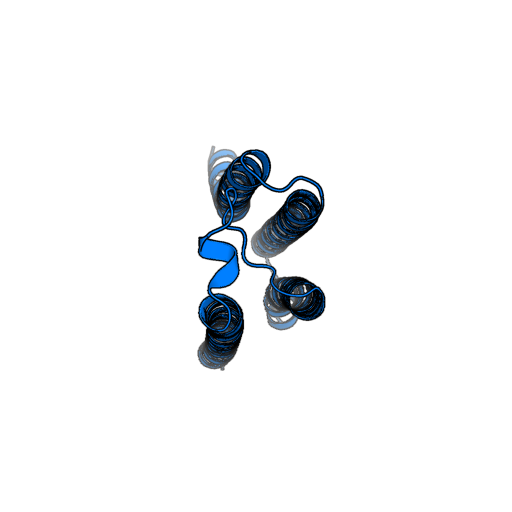37 1.00 57.62 107 ALA A O 1
ATOM 842 N N . ALA A 1 108 ? 14.941 7.135 -13.062 1.00 53.66 108 ALA A N 1
ATOM 843 C CA . ALA A 1 108 ? 16.303 7.217 -12.518 1.00 53.66 108 ALA A CA 1
ATOM 844 C C . ALA A 1 108 ? 17.113 5.909 -12.519 1.00 53.66 108 ALA A C 1
ATOM 846 O O . ALA A 1 108 ? 18.083 5.850 -11.763 1.00 53.66 108 ALA A O 1
ATOM 847 N N . GLY A 1 109 ? 16.732 4.913 -13.332 1.00 55.66 109 GLY A N 1
ATOM 848 C CA . GLY A 1 109 ? 17.273 3.541 -13.363 1.00 55.66 109 GLY A CA 1
ATOM 849 C C . GLY A 1 109 ? 18.724 3.344 -12.881 1.00 55.66 109 GLY A C 1
ATOM 850 O O . GLY A 1 109 ? 19.629 4.114 -13.210 1.00 55.66 109 GLY A O 1
ATOM 851 N N . GLY A 1 110 ? 18.949 2.293 -12.079 1.00 64.19 110 GLY A N 1
ATOM 852 C CA . GLY A 1 110 ? 20.254 1.955 -11.485 1.00 64.19 110 GLY A CA 1
ATOM 853 C C . GLY A 1 110 ? 20.234 1.878 -9.951 1.00 64.19 110 GLY A C 1
ATOM 854 O O . GLY A 1 110 ? 19.218 1.563 -9.346 1.00 64.19 110 GLY A O 1
ATOM 855 N N . LEU A 1 111 ? 21.354 2.188 -9.282 1.00 56.28 111 LEU A N 1
ATOM 856 C CA . LEU A 1 111 ? 21.499 2.143 -7.807 1.00 56.28 111 LEU A CA 1
ATOM 857 C C . LEU A 1 111 ? 20.408 2.914 -7.038 1.00 56.28 111 LEU A C 1
ATOM 859 O O . LEU A 1 111 ? 20.057 2.540 -5.920 1.00 56.28 111 LEU A O 1
ATOM 863 N N . ARG A 1 112 ? 19.863 3.976 -7.646 1.00 58.03 112 ARG A N 1
ATOM 864 C CA . ARG A 1 112 ? 18.791 4.798 -7.066 1.00 58.03 112 ARG A CA 1
ATOM 865 C C . ARG A 1 112 ? 17.477 4.030 -6.933 1.00 58.03 112 ARG A C 1
ATOM 867 O O . ARG A 1 112 ? 16.736 4.268 -5.984 1.00 58.03 112 ARG A O 1
ATOM 874 N N . GLU A 1 113 ? 17.236 3.088 -7.834 1.00 64.25 113 GLU A N 1
ATOM 875 C CA . GLU A 1 113 ? 16.076 2.204 -7.836 1.00 64.25 113 GLU A CA 1
ATOM 876 C C . GLU A 1 113 ? 16.089 1.248 -6.645 1.00 64.25 113 GLU A C 1
ATOM 878 O O . GLU A 1 113 ? 15.118 1.144 -5.899 1.00 64.25 113 GLU A O 1
ATOM 883 N N . VAL A 1 114 ? 17.242 0.621 -6.398 1.00 64.31 114 VAL A N 1
ATOM 884 C CA . VAL A 1 114 ? 17.423 -0.299 -5.270 1.00 64.31 114 VAL A CA 1
ATOM 885 C C . VAL A 1 114 ? 17.241 0.441 -3.947 1.00 64.31 114 VAL A C 1
ATOM 887 O O . VAL A 1 114 ? 16.554 -0.044 -3.050 1.00 64.31 114 VAL A O 1
ATOM 890 N N . THR A 1 115 ? 17.809 1.644 -3.820 1.00 65.50 115 THR A N 1
ATOM 891 C CA . THR A 1 115 ? 17.616 2.455 -2.612 1.00 65.50 115 THR A CA 1
ATOM 892 C C . THR A 1 115 ? 16.178 2.928 -2.439 1.00 65.50 115 THR A C 1
ATOM 894 O O . THR A 1 115 ? 15.707 2.971 -1.306 1.00 65.50 115 THR A O 1
ATOM 897 N N . ALA A 1 116 ? 15.471 3.243 -3.531 1.00 69.06 116 ALA A N 1
ATOM 898 C CA . ALA A 1 116 ? 14.056 3.594 -3.476 1.00 69.06 116 ALA A CA 1
ATOM 899 C C . ALA A 1 116 ? 13.242 2.424 -2.917 1.00 69.06 116 ALA A C 1
ATOM 901 O O . ALA A 1 116 ? 12.557 2.599 -1.913 1.00 69.06 116 ALA A O 1
ATOM 902 N N . SER A 1 117 ? 13.460 1.225 -3.468 1.00 67.69 117 SER A N 1
ATOM 903 C CA . SER A 1 117 ? 12.805 -0.016 -3.040 1.00 67.69 117 SER A CA 1
ATOM 904 C C . SER A 1 117 ? 12.980 -0.322 -1.564 1.00 67.69 117 SER A C 1
ATOM 906 O O . SER A 1 117 ? 12.014 -0.619 -0.859 1.00 67.69 117 SER A O 1
ATOM 908 N N . MET A 1 118 ? 14.195 -0.169 -1.043 1.00 72.81 118 MET A N 1
ATOM 909 C CA . MET A 1 118 ? 14.440 -0.376 0.384 1.00 72.81 118 MET A CA 1
ATOM 910 C C . MET A 1 118 ? 13.698 0.644 1.259 1.00 72.81 118 MET A C 1
ATOM 912 O O . MET A 1 118 ? 13.222 0.299 2.347 1.00 72.81 118 MET A O 1
ATOM 916 N N . VAL A 1 119 ? 13.584 1.894 0.800 1.00 72.50 119 VAL A N 1
ATOM 917 C CA . VAL A 1 119 ? 12.846 2.941 1.514 1.00 72.50 119 VAL A CA 1
ATOM 918 C C . VAL A 1 119 ? 11.347 2.664 1.479 1.00 72.50 119 VAL A C 1
ATOM 920 O O . VAL A 1 119 ? 10.718 2.737 2.533 1.00 72.50 119 VAL A O 1
ATOM 923 N N . GLU A 1 120 ? 10.773 2.280 0.339 1.00 71.19 120 GLU A N 1
ATOM 924 C CA . GLU A 1 120 ? 9.352 1.920 0.265 1.00 71.19 120 GLU A CA 1
ATOM 925 C C . GLU A 1 120 ? 9.010 0.768 1.194 1.00 71.19 120 GLU A C 1
ATOM 927 O O . GLU A 1 120 ? 8.055 0.872 1.964 1.00 71.19 120 GLU A O 1
ATOM 932 N N . VAL A 1 121 ? 9.789 -0.316 1.158 1.00 74.75 121 VAL A N 1
ATOM 933 C CA . VAL A 1 121 ? 9.530 -1.486 2.004 1.00 74.75 121 VAL A CA 1
ATOM 934 C C . VAL A 1 121 ? 9.595 -1.086 3.478 1.00 74.75 121 VAL A C 1
ATOM 936 O O . VAL A 1 121 ? 8.723 -1.454 4.266 1.00 74.75 121 VAL A O 1
ATOM 939 N N . SER A 1 122 ? 10.578 -0.264 3.852 1.00 77.44 122 SER A N 1
ATOM 940 C CA . SER A 1 122 ? 10.720 0.234 5.223 1.00 77.44 122 SER A CA 1
ATOM 941 C C . SER A 1 122 ? 9.530 1.098 5.647 1.00 77.44 122 SER A C 1
ATOM 943 O O . SER A 1 122 ? 8.962 0.888 6.721 1.00 77.44 122 SER A O 1
ATOM 945 N N . VAL A 1 123 ? 9.114 2.049 4.806 1.00 75.25 123 VAL A N 1
ATOM 946 C CA . VAL A 1 123 ? 7.983 2.939 5.097 1.00 75.25 123 VAL A CA 1
ATOM 947 C C . VAL A 1 123 ? 6.682 2.146 5.171 1.00 75.25 123 VAL A C 1
ATOM 949 O O . VAL A 1 123 ? 5.938 2.310 6.134 1.00 75.25 123 VAL A O 1
ATOM 952 N N . SER A 1 124 ? 6.444 1.224 4.241 1.00 77.12 124 SER A N 1
ATOM 953 C CA . SER A 1 124 ? 5.254 0.367 4.216 1.00 77.12 124 SER A CA 1
ATOM 954 C C . SER A 1 124 ? 5.128 -0.468 5.490 1.00 77.12 124 SER A C 1
ATOM 956 O O . SER A 1 124 ? 4.054 -0.537 6.086 1.00 77.12 124 SER A O 1
ATOM 958 N N . VAL A 1 125 ? 6.235 -1.034 5.987 1.00 77.31 125 VAL A N 1
ATOM 959 C CA . VAL A 1 125 ? 6.250 -1.784 7.255 1.00 77.31 125 VAL A CA 1
ATOM 960 C C . VAL A 1 125 ? 5.959 -0.872 8.449 1.00 77.31 125 VAL A C 1
ATOM 962 O O . VAL A 1 125 ? 5.183 -1.246 9.331 1.00 77.31 125 VAL A O 1
ATOM 965 N N . ILE A 1 126 ? 6.542 0.328 8.507 1.00 78.31 126 ILE A N 1
ATOM 966 C CA . ILE A 1 126 ? 6.269 1.291 9.589 1.00 78.31 126 ILE A CA 1
ATOM 967 C C . ILE A 1 126 ? 4.786 1.671 9.594 1.00 78.31 126 ILE A C 1
ATOM 969 O O . ILE A 1 126 ? 4.127 1.652 10.636 1.00 78.31 126 ILE A O 1
ATOM 973 N N . VAL A 1 127 ? 4.258 1.976 8.416 1.00 75.50 127 VAL A N 1
ATOM 974 C CA . VAL A 1 127 ? 2.891 2.430 8.188 1.00 75.50 127 VAL A CA 1
ATOM 975 C C . VAL A 1 127 ? 1.877 1.327 8.502 1.00 75.50 127 VAL A C 1
ATOM 977 O O . VAL A 1 127 ? 0.917 1.579 9.230 1.00 75.50 127 VAL A O 1
ATOM 980 N N . ALA A 1 128 ? 2.134 0.085 8.086 1.00 74.50 128 ALA A N 1
ATOM 981 C CA . ALA A 1 128 ? 1.316 -1.079 8.432 1.00 74.50 128 ALA A CA 1
ATOM 982 C C . ALA A 1 128 ? 1.257 -1.336 9.952 1.00 74.50 128 ALA A C 1
ATOM 984 O O . ALA A 1 128 ? 0.233 -1.779 10.479 1.00 74.50 128 ALA A O 1
ATOM 985 N N . ASN A 1 129 ? 2.331 -1.016 10.682 1.00 81.00 129 ASN A N 1
ATOM 986 C CA . ASN A 1 129 ? 2.406 -1.167 12.139 1.00 81.00 129 ASN A CA 1
ATOM 987 C C . ASN A 1 129 ? 1.859 0.044 12.920 1.00 81.00 129 ASN A C 1
ATOM 989 O O . ASN A 1 129 ? 1.590 -0.051 14.124 1.00 81.00 129 ASN A O 1
ATOM 993 N N . LEU A 1 130 ? 1.637 1.177 12.257 1.00 75.44 130 LEU A N 1
ATOM 994 C CA . LEU A 1 130 ? 1.196 2.432 12.866 1.00 75.44 130 LEU A CA 1
ATOM 995 C C . LEU A 1 130 ? -0.185 2.324 13.552 1.00 75.44 130 LEU A C 1
ATOM 997 O O . LEU A 1 130 ? -0.312 2.776 14.695 1.00 75.44 130 LEU A O 1
ATOM 1001 N N . PRO A 1 131 ? -1.209 1.652 12.978 1.00 73.38 131 PRO A N 1
ATOM 1002 C CA . PRO A 1 131 ? -2.485 1.418 13.659 1.00 73.38 131 PRO A CA 1
ATOM 1003 C C . PRO A 1 131 ? -2.344 0.609 14.951 1.00 73.38 131 PRO A C 1
ATOM 1005 O O . PRO A 1 131 ? -3.036 0.885 15.938 1.00 73.38 131 PRO A O 1
ATOM 1008 N N . PHE A 1 132 ? -1.442 -0.379 14.964 1.00 73.94 132 PHE A N 1
ATOM 1009 C CA . PHE A 1 132 ? -1.154 -1.179 16.150 1.00 73.94 132 PHE A CA 1
ATOM 1010 C C . PHE A 1 132 ? -0.490 -0.320 17.230 1.00 73.94 132 PHE A C 1
ATOM 1012 O O . PHE A 1 132 ? -1.009 -0.261 18.349 1.00 73.94 132 PHE A O 1
ATOM 1019 N N . LEU A 1 133 ? 0.569 0.418 16.877 1.00 78.00 133 LEU A N 1
ATOM 1020 C CA . LEU A 1 133 ? 1.278 1.333 17.779 1.00 78.00 133 LEU A CA 1
ATOM 1021 C C . LEU A 1 133 ? 0.337 2.379 18.386 1.00 78.00 133 LEU A C 1
ATOM 1023 O O . LEU A 1 133 ? 0.254 2.496 19.609 1.00 78.00 133 LEU A O 1
ATOM 1027 N N . VAL A 1 134 ? -0.454 3.070 17.560 1.00 75.38 134 VAL A N 1
ATOM 1028 C CA . VAL A 1 134 ? -1.435 4.069 18.018 1.00 75.38 134 VAL A CA 1
ATOM 1029 C C . VAL A 1 134 ? -2.464 3.443 18.961 1.00 75.38 134 VAL A C 1
ATOM 1031 O O . VAL A 1 134 ? -2.840 4.050 19.967 1.00 75.38 134 VAL A O 1
ATOM 1034 N N . SER A 1 135 ? -2.919 2.218 18.677 1.00 72.50 135 SER A N 1
ATOM 1035 C CA . SER A 1 135 ? -3.884 1.528 19.537 1.00 72.50 135 SER A CA 1
ATOM 1036 C C . SER A 1 135 ? -3.305 1.139 20.902 1.00 72.50 135 SER A C 1
ATOM 1038 O O . SER A 1 135 ? -4.012 1.234 21.909 1.00 72.50 135 SER A O 1
ATOM 1040 N N . THR A 1 136 ? -2.032 0.741 20.948 1.00 75.50 136 THR A N 1
ATOM 1041 C CA . THR A 1 136 ? -1.319 0.345 22.169 1.00 75.50 136 THR A CA 1
ATOM 1042 C C . THR A 1 136 ? -0.993 1.561 23.026 1.00 75.50 136 THR A C 1
ATOM 1044 O O . THR A 1 136 ? -1.331 1.580 24.209 1.00 75.50 136 THR A O 1
ATOM 1047 N N . VAL A 1 137 ? -0.449 2.616 22.416 1.00 79.44 137 VAL A N 1
ATOM 1048 C CA . VAL A 1 137 ? -0.133 3.882 23.090 1.00 79.44 137 VAL A CA 1
ATOM 1049 C C . VAL A 1 137 ? -1.396 4.511 23.676 1.00 79.44 137 VAL A C 1
ATOM 1051 O O . VAL A 1 137 ? -1.431 4.862 24.853 1.00 79.44 137 VAL A O 1
ATOM 1054 N N . TYR A 1 138 ? -2.489 4.573 22.910 1.00 75.88 138 TYR A N 1
ATOM 1055 C CA . TYR A 1 138 ? -3.742 5.128 23.422 1.00 75.88 138 TYR A CA 1
ATOM 1056 C C . TYR A 1 138 ? -4.348 4.302 24.568 1.00 75.88 138 TYR A C 1
ATOM 1058 O O . TYR A 1 138 ? -4.951 4.860 25.483 1.00 75.88 138 TYR A O 1
ATOM 1066 N N . ARG A 1 139 ? -4.199 2.971 24.541 1.00 74.06 139 ARG A N 1
ATOM 1067 C CA . ARG A 1 139 ? -4.615 2.111 25.660 1.00 74.06 139 ARG A CA 1
ATOM 1068 C C . ARG A 1 139 ? -3.763 2.338 26.903 1.00 74.06 139 ARG A C 1
ATOM 1070 O O . ARG A 1 139 ? -4.317 2.305 27.994 1.00 74.06 139 ARG A O 1
ATOM 1077 N N . PHE A 1 140 ? -2.466 2.571 26.735 1.00 78.94 140 PHE A N 1
ATOM 1078 C CA . PHE A 1 140 ? -1.552 2.861 27.833 1.00 78.94 140 PHE A CA 1
ATOM 1079 C C . PHE A 1 140 ? -1.918 4.184 28.520 1.00 78.94 140 PHE A C 1
ATOM 1081 O O . PHE A 1 140 ? -2.192 4.190 29.715 1.00 78.94 140 PHE A O 1
ATOM 1088 N N . PHE A 1 141 ? -2.077 5.26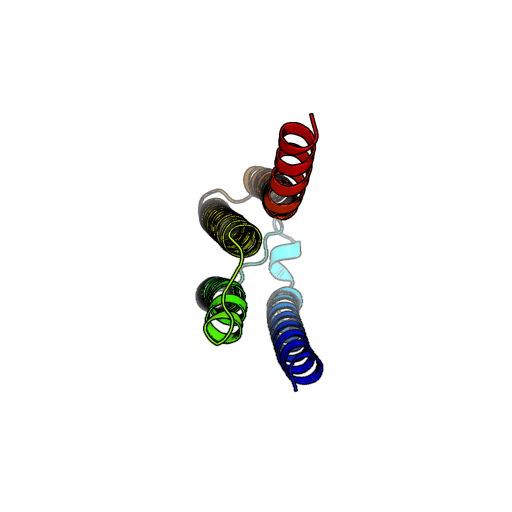6 27.751 1.00 77.94 141 PHE A N 1
ATOM 1089 C CA . PHE A 1 141 ? -2.437 6.589 28.284 1.00 77.94 141 PHE A CA 1
ATOM 1090 C C . PHE A 1 141 ? -3.843 6.689 28.882 1.00 77.94 141 PHE A C 1
ATOM 1092 O O . PHE A 1 141 ? -4.098 7.592 29.663 1.00 77.94 141 PHE A O 1
ATOM 1099 N N . ARG A 1 142 ? -4.776 5.804 28.510 1.00 72.75 142 ARG A N 1
ATOM 1100 C CA . ARG A 1 142 ? -6.122 5.773 29.108 1.00 72.75 142 ARG A CA 1
ATOM 1101 C C . ARG A 1 142 ? -6.199 4.908 30.372 1.00 72.75 142 ARG A C 1
ATOM 1103 O O . ARG A 1 142 ? -7.182 4.994 31.102 1.00 72.75 142 ARG A O 1
ATOM 1110 N N . LYS A 1 143 ? -5.241 3.996 30.567 1.00 59.12 143 LYS A N 1
ATOM 1111 C CA . LYS A 1 143 ? -5.202 3.089 31.724 1.00 59.12 143 LYS A CA 1
ATOM 1112 C C . LYS A 1 143 ? -4.421 3.690 32.903 1.00 59.12 143 LYS A C 1
ATOM 1114 O O . LYS A 1 143 ? -4.547 3.171 34.008 1.00 59.12 143 LYS A O 1
ATOM 1119 N N . ASN A 1 144 ? -3.647 4.744 32.653 1.00 47.00 144 ASN A N 1
ATOM 1120 C CA . ASN A 1 144 ? -2.979 5.575 33.652 1.00 47.00 144 ASN A CA 1
ATOM 1121 C C . ASN A 1 144 ? -3.785 6.849 33.931 1.00 47.00 144 ASN A C 1
ATOM 1123 O O . ASN A 1 144 ? -3.487 7.489 34.960 1.00 47.00 144 ASN A O 1
#

Organism: NCBI:txid1448309

Radius of gyration: 18.93 Å; chains: 1; bounding box: 50×25×56 Å

Secondary structure (DSSP, 8-state):
-HHHHHHHHHHHHHHHHHHHHHHHHHHHHH-GGGGGSSS------HHHHHHHHHHHHHHHHHHHHHHHHHHTTS---HHHHHHHHHHHHHHHHHHHHHHHHHHHHHHH-SHHHHHHHHHHHHHHHHHHHHHHHHHHHHHHHHH-